Protein AF-A0A846G4R3-F1 (afdb_monomer_lite)

Radius of gyration: 13.59 Å; chains: 1; bounding box: 26×21×49 Å

pLDDT: mean 86.44, std 14.85, range [38.06, 97.44]

Foldseek 3Di:
DPDPPDFQVVLVVVLLVVVQVLLVDPVLRDDCVLQPDPPSVVCVLVSQVPPVLVSVCVSCVVPCVSSPCVDCVNSVCSRCVVVDD

Sequence (85 aa):
EEIEEYFPMEELIEILEEVNQEINDPHYQVGVSFFLRENIDEEIQDIWQMEIEPYLEEYFFAQPEKVDDFRWDKIQHRISSAINN

Structure (mmCIF, N/CA/C/O backbone):
data_AF-A0A846G4R3-F1
#
_entry.id   AF-A0A846G4R3-F1
#
loop_
_atom_site.group_PDB
_atom_site.id
_atom_site.type_symbol
_atom_site.label_atom_id
_atom_site.label_alt_id
_atom_site.label_comp_id
_atom_site.label_asym_id
_atom_site.label_entity_id
_atom_site.label_seq_id
_atom_site.pdbx_PDB_ins_code
_atom_site.Cartn_x
_atom_site.Cartn_y
_atom_site.Cartn_z
_atom_site.occupancy
_atom_site.B_iso_or_equiv
_atom_site.auth_seq_id
_atom_site.auth_comp_id
_atom_site.auth_asym_id
_atom_site.auth_atom_id
_atom_site.pdbx_PDB_model_num
ATOM 1 N N . GLU A 1 1 ? 7.498 -4.313 -33.300 1.00 43.88 1 GLU A N 1
ATOM 2 C CA . GLU A 1 1 ? 8.023 -3.400 -32.273 1.00 43.88 1 GLU A CA 1
ATOM 3 C C . GLU A 1 1 ? 7.742 -4.085 -30.952 1.00 43.88 1 GLU A C 1
ATOM 5 O O . GLU A 1 1 ? 6.593 -4.443 -30.726 1.00 43.88 1 GLU A O 1
ATOM 10 N N . GLU A 1 2 ? 8.783 -4.442 -30.201 1.00 47.41 2 GLU A N 1
ATOM 11 C CA . GLU A 1 2 ? 8.611 -4.886 -28.815 1.00 47.41 2 GLU A CA 1
ATOM 12 C C . GLU A 1 2 ? 8.210 -3.642 -28.026 1.00 47.41 2 GLU A C 1
ATOM 14 O O . GLU A 1 2 ? 8.925 -2.642 -28.044 1.00 47.41 2 GLU A O 1
ATOM 19 N N . ILE A 1 3 ? 7.014 -3.664 -27.445 1.00 56.53 3 ILE A N 1
ATOM 20 C CA . ILE A 1 3 ? 6.613 -2.660 -26.468 1.00 56.53 3 ILE A CA 1
ATOM 21 C C . ILE A 1 3 ? 7.380 -3.052 -25.206 1.00 56.53 3 ILE A C 1
ATOM 23 O O . ILE A 1 3 ? 7.144 -4.134 -24.676 1.00 56.53 3 ILE A O 1
ATOM 27 N N . GLU A 1 4 ? 8.348 -2.238 -24.788 1.00 54.94 4 GLU A N 1
ATOM 28 C CA . GLU A 1 4 ? 8.909 -2.343 -23.439 1.00 54.94 4 GLU A CA 1
ATOM 29 C C . GLU A 1 4 ? 7.743 -2.103 -22.470 1.00 54.94 4 GLU A C 1
ATOM 31 O O . GLU A 1 4 ? 7.234 -0.985 -22.376 1.00 54.94 4 GLU A O 1
ATOM 36 N N . GLU A 1 5 ? 7.256 -3.166 -21.824 1.00 61.66 5 GLU A N 1
ATOM 37 C CA . GLU A 1 5 ? 6.317 -3.057 -20.708 1.00 61.66 5 GLU A CA 1
ATOM 38 C C . GLU A 1 5 ? 7.032 -2.296 -19.592 1.00 61.66 5 GLU A C 1
ATOM 40 O O . GLU A 1 5 ? 7.905 -2.822 -18.904 1.00 61.66 5 GLU A O 1
ATOM 45 N N . TYR A 1 6 ? 6.718 -1.010 -19.465 1.00 69.62 6 TYR A N 1
ATOM 46 C CA . TYR A 1 6 ? 7.248 -0.193 -18.389 1.00 69.62 6 TYR A CA 1
ATOM 47 C C . TYR A 1 6 ? 6.500 -0.561 -17.111 1.00 69.62 6 TYR A C 1
ATOM 49 O O . TYR A 1 6 ? 5.270 -0.499 -17.072 1.00 69.62 6 TYR A O 1
ATOM 57 N N . PHE A 1 7 ? 7.232 -0.944 -16.066 1.00 76.75 7 PHE A N 1
ATOM 58 C CA . PHE A 1 7 ? 6.611 -1.188 -14.772 1.00 76.75 7 PHE A CA 1
ATOM 59 C C . PHE A 1 7 ? 5.931 0.108 -14.272 1.00 76.75 7 PHE A C 1
ATOM 61 O O . PHE A 1 7 ? 6.556 1.176 -14.329 1.00 76.75 7 PHE A O 1
ATOM 68 N N . PRO A 1 8 ? 4.677 0.037 -13.789 1.00 83.00 8 PRO A N 1
ATOM 69 C CA . PRO A 1 8 ? 3.859 1.178 -13.357 1.00 83.00 8 PRO A CA 1
ATOM 70 C C . PRO A 1 8 ? 4.362 1.767 -12.026 1.00 83.00 8 PRO A C 1
ATOM 72 O O . PRO A 1 8 ? 3.799 1.574 -10.946 1.00 83.00 8 PRO A O 1
ATOM 75 N N . MET A 1 9 ? 5.508 2.448 -12.098 1.00 85.00 9 MET A N 1
ATOM 76 C CA . MET A 1 9 ? 6.184 3.046 -10.946 1.00 85.00 9 MET A CA 1
ATOM 77 C C . MET A 1 9 ? 5.379 4.187 -10.320 1.00 85.00 9 MET A C 1
ATOM 79 O O . MET A 1 9 ? 5.466 4.383 -9.111 1.00 85.00 9 MET A O 1
ATOM 83 N N . GLU A 1 10 ? 4.629 4.947 -11.119 1.00 87.44 10 GLU A N 1
ATOM 84 C CA . GLU A 1 10 ? 3.832 6.078 -10.629 1.00 87.44 10 GLU A CA 1
ATOM 85 C C . GLU A 1 10 ? 2.708 5.576 -9.715 1.00 87.44 10 GLU A C 1
ATOM 87 O O . GLU A 1 10 ? 2.573 6.038 -8.584 1.00 87.44 10 GLU A O 1
ATOM 92 N N . GLU A 1 11 ? 1.999 4.535 -10.141 1.00 88.75 11 GLU A N 1
ATOM 93 C CA . GLU A 1 11 ? 0.929 3.889 -9.387 1.00 88.75 11 GLU A CA 1
ATOM 94 C C . GLU A 1 11 ? 1.448 3.276 -8.081 1.00 88.75 11 GLU A C 1
ATOM 96 O O . GLU A 1 11 ? 0.799 3.378 -7.038 1.00 88.75 11 GLU A O 1
ATOM 101 N N . LEU A 1 12 ? 2.636 2.661 -8.109 1.00 90.50 12 LEU A N 1
ATOM 102 C CA . LEU A 1 12 ? 3.270 2.134 -6.901 1.00 90.50 12 LEU A CA 1
ATOM 103 C C . LEU A 1 12 ? 3.601 3.252 -5.898 1.00 90.50 12 LEU A C 1
ATOM 105 O O . LEU A 1 12 ? 3.394 3.075 -4.696 1.00 90.50 12 LEU A O 1
ATOM 109 N N . ILE A 1 13 ? 4.101 4.396 -6.376 1.00 90.50 13 ILE A N 1
ATOM 110 C CA . ILE A 1 13 ? 4.401 5.557 -5.527 1.00 90.50 13 ILE A CA 1
ATOM 111 C C . ILE A 1 13 ? 3.117 6.095 -4.888 1.00 90.50 13 ILE A C 1
ATOM 113 O O . ILE A 1 13 ? 3.108 6.325 -3.681 1.00 90.50 13 ILE A O 1
ATOM 117 N N . GLU A 1 14 ? 2.032 6.233 -5.651 1.00 92.88 14 GLU A N 1
ATOM 118 C CA . GLU A 1 14 ? 0.739 6.692 -5.123 1.00 92.88 14 GLU A CA 1
ATOM 119 C C . GLU A 1 14 ? 0.212 5.768 -4.015 1.00 92.88 14 GLU A C 1
ATOM 121 O O . GLU A 1 14 ? -0.186 6.236 -2.947 1.00 92.88 14 GLU A O 1
ATOM 126 N N . ILE A 1 15 ? 0.277 4.446 -4.216 1.00 94.12 15 ILE A N 1
ATOM 127 C CA . ILE A 1 15 ? -0.131 3.469 -3.194 1.00 94.12 15 ILE A CA 1
ATOM 128 C C . ILE A 1 15 ? 0.736 3.610 -1.931 1.00 94.12 15 ILE A C 1
ATOM 130 O O . ILE A 1 15 ? 0.219 3.570 -0.815 1.00 94.12 15 ILE A O 1
ATOM 134 N N . LEU A 1 16 ? 2.050 3.798 -2.079 1.00 94.12 16 LEU A N 1
ATOM 135 C CA . LEU A 1 16 ? 2.965 4.019 -0.952 1.00 94.12 16 LEU A CA 1
ATOM 136 C C . LEU A 1 16 ? 2.665 5.306 -0.182 1.00 94.12 16 LEU A C 1
ATOM 138 O O . LEU A 1 16 ? 2.780 5.332 1.046 1.00 94.12 16 LEU A O 1
ATOM 142 N N . GLU A 1 17 ? 2.297 6.378 -0.880 1.00 94.56 17 GLU A N 1
ATOM 143 C CA . GLU A 1 17 ? 1.874 7.624 -0.246 1.00 94.56 17 GLU A CA 1
ATOM 144 C C . GLU A 1 17 ? 0.589 7.425 0.561 1.00 94.56 17 GLU A C 1
ATOM 146 O O . GLU A 1 17 ? 0.529 7.872 1.706 1.00 94.56 17 GLU A O 1
ATOM 151 N N . GLU A 1 18 ? -0.397 6.705 0.023 1.00 96.00 18 GLU A N 1
ATOM 152 C CA . GLU A 1 18 ? -1.639 6.367 0.729 1.00 96.00 18 GLU A CA 1
ATOM 153 C C . GLU A 1 18 ? -1.384 5.513 1.977 1.00 96.00 18 GLU A C 1
ATOM 155 O O . GLU A 1 18 ? -1.883 5.838 3.056 1.00 96.00 18 GLU A O 1
ATOM 160 N N . VAL A 1 19 ? -0.547 4.474 1.870 1.00 96.06 19 VAL A N 1
ATOM 161 C CA . VAL A 1 19 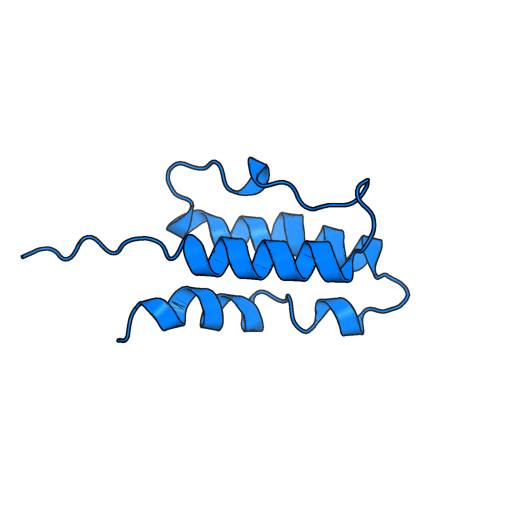? -0.142 3.649 3.021 1.00 96.06 19 VAL A CA 1
ATOM 162 C C . VAL A 1 19 ? 0.478 4.524 4.112 1.00 96.06 19 VAL A C 1
ATOM 164 O O . VAL A 1 19 ? 0.089 4.459 5.279 1.00 96.06 19 VAL A O 1
ATOM 167 N N . ASN A 1 20 ? 1.420 5.393 3.743 1.00 96.19 20 ASN A N 1
ATOM 168 C CA . ASN A 1 20 ? 2.103 6.266 4.696 1.00 96.19 20 ASN A CA 1
ATOM 169 C C . ASN A 1 20 ? 1.185 7.347 5.293 1.00 96.19 20 ASN A C 1
ATOM 171 O O . ASN A 1 20 ? 1.403 7.771 6.433 1.00 96.19 20 ASN A O 1
ATOM 175 N N . GLN A 1 21 ? 0.157 7.779 4.559 1.00 96.38 21 GLN A N 1
ATOM 176 C CA . GLN A 1 21 ? -0.895 8.659 5.072 1.00 96.38 21 GLN A CA 1
ATOM 177 C C . GLN A 1 21 ? -1.797 7.942 6.080 1.00 96.38 21 GLN A C 1
ATOM 179 O O . GLN A 1 21 ? -2.128 8.536 7.104 1.00 96.38 21 GLN A O 1
ATOM 184 N N . GLU A 1 22 ? -2.151 6.676 5.846 1.00 96.44 22 GLU A N 1
ATOM 185 C CA . GLU A 1 22 ? -2.955 5.884 6.786 1.00 96.44 22 GLU A CA 1
ATOM 186 C C . GLU A 1 22 ? -2.202 5.545 8.077 1.00 96.44 22 GLU A C 1
ATOM 188 O O . GLU A 1 22 ? -2.801 5.532 9.159 1.00 96.44 22 GLU A O 1
ATOM 193 N N . ILE A 1 23 ? -0.887 5.320 7.984 1.00 96.00 23 ILE A N 1
ATOM 194 C CA . ILE A 1 23 ? -0.004 5.159 9.149 1.00 96.00 23 ILE A CA 1
ATOM 195 C C . ILE A 1 23 ? 0.044 6.464 9.957 1.00 96.00 23 ILE A C 1
ATOM 197 O O . ILE A 1 23 ? -0.055 6.436 11.181 1.00 96.00 23 ILE A O 1
ATOM 201 N N . ASN A 1 24 ? 0.152 7.619 9.288 1.00 94.75 24 ASN A N 1
ATOM 202 C CA . ASN A 1 24 ? 0.150 8.952 9.909 1.00 94.75 24 ASN A CA 1
ATOM 203 C C . ASN A 1 24 ? 1.179 9.129 11.054 1.00 94.75 24 ASN A C 1
ATOM 205 O O . ASN A 1 24 ? 0.994 9.937 11.966 1.00 94.75 24 ASN A O 1
ATOM 209 N N . ASP A 1 25 ? 2.282 8.380 11.005 1.00 94.31 25 ASP A N 1
ATOM 210 C CA . ASP A 1 25 ? 3.410 8.483 11.930 1.00 94.31 25 ASP A CA 1
ATOM 211 C C . ASP A 1 25 ? 4.731 8.395 11.141 1.00 94.31 25 ASP A C 1
ATOM 213 O O . ASP A 1 25 ? 5.044 7.341 10.580 1.00 94.31 25 ASP A O 1
ATOM 217 N N . PRO A 1 26 ? 5.538 9.474 11.097 1.00 91.56 26 PRO A N 1
ATOM 218 C CA . PRO A 1 26 ? 6.808 9.503 10.369 1.00 91.56 26 PRO A CA 1
ATOM 219 C C . PRO A 1 26 ? 7.818 8.424 10.783 1.00 91.56 26 PRO A C 1
ATOM 221 O O . PRO A 1 26 ? 8.716 8.106 10.007 1.00 91.56 26 PRO A O 1
ATOM 224 N N . HIS A 1 27 ? 7.723 7.878 11.998 1.00 92.81 27 HIS A N 1
ATOM 225 C CA . HIS A 1 27 ? 8.642 6.845 12.481 1.00 92.81 27 HIS A CA 1
ATOM 226 C C . HIS A 1 27 ? 8.297 5.436 11.990 1.00 92.81 27 HIS A C 1
ATOM 228 O O . HIS A 1 27 ? 9.139 4.545 12.090 1.00 92.81 27 HIS A O 1
ATOM 234 N N . TYR A 1 28 ? 7.092 5.253 11.454 1.00 93.81 28 TYR A N 1
ATOM 235 C CA . TYR A 1 28 ? 6.561 3.973 10.987 1.00 93.81 28 TYR A CA 1
ATOM 236 C C . TYR A 1 28 ? 6.258 3.997 9.484 1.00 93.81 28 TYR A C 1
ATOM 238 O O . TYR A 1 28 ? 5.532 3.158 8.973 1.00 93.81 28 TYR A O 1
ATOM 246 N N . GLN A 1 29 ? 6.795 4.967 8.744 1.00 94.12 29 GLN A N 1
ATOM 247 C CA . GLN A 1 29 ? 6.587 5.000 7.302 1.00 94.12 29 GLN A CA 1
ATOM 248 C C . GLN A 1 29 ? 7.278 3.821 6.609 1.00 94.12 29 GLN A C 1
ATOM 250 O O . GLN A 1 29 ? 8.435 3.495 6.889 1.00 94.12 29 GLN A O 1
ATOM 255 N N . VAL A 1 30 ? 6.579 3.233 5.642 1.00 92.69 30 VAL A N 1
ATOM 256 C CA . VAL A 1 30 ? 7.149 2.293 4.682 1.00 92.69 30 VAL A CA 1
ATOM 257 C C . VAL A 1 30 ? 8.063 3.074 3.742 1.00 92.69 30 VAL A C 1
ATOM 259 O O . VAL A 1 30 ? 7.632 3.968 3.010 1.00 92.69 30 VAL A O 1
ATOM 262 N N . GLY A 1 31 ? 9.354 2.748 3.783 1.00 87.62 31 GLY A N 1
ATOM 263 C CA . GLY A 1 31 ? 10.368 3.394 2.959 1.00 87.62 31 GLY A CA 1
ATOM 264 C C . GLY A 1 31 ? 10.432 2.839 1.535 1.00 87.62 31 GLY A C 1
ATOM 265 O O . GLY A 1 31 ? 10.2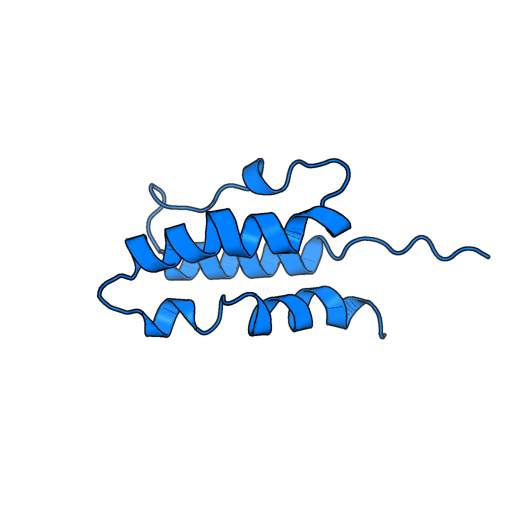27 1.654 1.296 1.00 87.62 31 GLY A O 1
ATOM 266 N N . VAL A 1 32 ? 10.854 3.674 0.585 1.00 83.06 32 VAL A N 1
ATOM 267 C CA . VAL A 1 32 ? 11.061 3.274 -0.823 1.00 83.06 32 VAL A CA 1
ATOM 268 C C . VAL A 1 32 ? 12.143 2.200 -1.016 1.00 83.06 32 VAL A C 1
ATOM 270 O O . VAL A 1 32 ? 12.225 1.588 -2.075 1.00 83.06 32 VAL A O 1
ATOM 273 N N . SER A 1 33 ? 12.976 1.941 -0.001 1.00 84.25 33 SER A N 1
ATOM 274 C CA . SER A 1 33 ? 14.071 0.965 -0.067 1.00 84.25 33 SER A CA 1
ATOM 275 C C . SER A 1 33 ? 13.613 -0.470 -0.321 1.00 84.25 33 SER A C 1
ATOM 277 O O . SER A 1 33 ? 14.390 -1.238 -0.879 1.00 84.25 33 SER A O 1
ATOM 279 N N . PHE A 1 34 ? 12.379 -0.829 0.052 1.00 80.44 34 PHE A N 1
ATOM 280 C CA . PHE A 1 34 ? 11.808 -2.145 -0.262 1.00 80.44 34 PHE A CA 1
ATOM 281 C C . PHE A 1 34 ? 11.722 -2.395 -1.776 1.00 80.44 34 PHE A C 1
ATOM 283 O O . PHE A 1 34 ? 11.833 -3.536 -2.210 1.00 80.44 34 PHE A O 1
ATOM 290 N N . PHE A 1 35 ? 11.611 -1.326 -2.571 1.00 83.44 35 PHE A N 1
ATOM 291 C CA . PHE A 1 35 ? 11.324 -1.376 -4.006 1.00 83.44 35 PHE A CA 1
ATOM 292 C C . PHE A 1 35 ? 12.551 -1.074 -4.883 1.00 83.44 35 PHE A C 1
ATOM 294 O O . PHE A 1 35 ? 12.443 -1.008 -6.102 1.00 83.44 35 PHE A O 1
ATOM 301 N N . LEU A 1 36 ? 13.739 -0.902 -4.288 1.00 82.94 36 LEU A N 1
ATOM 302 C CA . LEU A 1 36 ? 14.995 -0.691 -5.022 1.00 82.94 36 LEU A CA 1
ATOM 303 C C . LEU A 1 36 ? 15.568 -2.030 -5.523 1.00 82.94 36 LEU A C 1
ATOM 305 O O . LEU A 1 36 ? 16.628 -2.474 -5.072 1.00 82.94 36 LEU A O 1
ATOM 309 N N . ARG A 1 37 ? 14.842 -2.690 -6.431 1.00 82.06 37 ARG A N 1
ATOM 310 C CA . ARG A 1 37 ? 15.181 -3.992 -7.031 1.00 82.06 37 ARG A CA 1
ATOM 311 C C . ARG A 1 37 ? 15.284 -3.869 -8.549 1.00 82.06 37 ARG A C 1
ATOM 313 O O . ARG A 1 37 ? 14.573 -3.069 -9.144 1.00 82.06 37 ARG A O 1
ATOM 320 N N . GLU A 1 38 ? 16.168 -4.658 -9.162 1.00 80.62 38 GLU A N 1
ATOM 321 C CA . GLU A 1 38 ? 16.322 -4.681 -10.628 1.00 80.62 38 GLU A CA 1
ATOM 322 C C . GLU A 1 38 ? 15.093 -5.294 -11.321 1.00 80.62 38 GLU A C 1
ATOM 324 O O . GLU A 1 38 ? 14.703 -4.800 -12.373 1.00 80.62 38 GLU A O 1
ATOM 329 N N . ASN A 1 39 ? 14.445 -6.280 -10.686 1.00 84.81 39 ASN A N 1
ATOM 330 C CA . ASN A 1 39 ? 13.267 -6.991 -11.202 1.00 84.81 39 ASN A CA 1
ATOM 331 C C . ASN A 1 39 ? 12.039 -6.729 -10.317 1.00 84.81 39 ASN A C 1
ATOM 333 O O . ASN A 1 39 ? 11.429 -7.648 -9.764 1.00 84.81 39 ASN A O 1
ATOM 337 N N . ILE A 1 40 ? 11.725 -5.453 -10.079 1.00 86.50 40 ILE A N 1
ATOM 338 C CA . ILE A 1 40 ? 10.612 -5.090 -9.191 1.00 86.50 40 ILE A CA 1
ATOM 339 C C . ILE A 1 40 ? 9.260 -5.593 -9.712 1.00 86.50 40 ILE A C 1
ATOM 341 O O . ILE A 1 40 ? 8.381 -5.919 -8.928 1.00 86.50 40 ILE A O 1
ATOM 345 N N . ASP A 1 41 ? 9.115 -5.711 -11.023 1.00 84.38 41 ASP A N 1
ATOM 346 C CA . ASP A 1 41 ? 7.973 -6.297 -11.715 1.00 84.38 41 ASP A CA 1
ATOM 347 C C . ASP A 1 41 ? 7.714 -7.760 -11.339 1.00 84.38 41 ASP A C 1
ATOM 349 O O . ASP A 1 41 ? 6.559 -8.154 -11.168 1.00 84.38 41 ASP A O 1
ATOM 353 N N . GLU A 1 42 ? 8.773 -8.545 -11.146 1.00 87.56 42 GLU A N 1
ATOM 354 C CA . GLU A 1 42 ? 8.680 -9.944 -10.721 1.00 87.56 42 GLU A CA 1
ATOM 355 C C . GLU A 1 42 ? 8.542 -10.074 -9.196 1.00 87.56 42 GLU A C 1
ATOM 357 O O . GLU A 1 42 ? 7.854 -10.969 -8.706 1.00 87.56 42 GLU A O 1
ATOM 362 N N . GLU A 1 43 ? 9.181 -9.180 -8.435 1.00 90.88 43 GLU A N 1
ATOM 363 C CA . GLU A 1 43 ? 9.283 -9.280 -6.973 1.00 90.88 43 GLU A CA 1
ATOM 364 C C . GLU A 1 43 ? 8.183 -8.528 -6.209 1.00 90.88 43 GLU A C 1
ATOM 366 O O . GLU A 1 43 ? 8.001 -8.772 -5.015 1.00 90.88 43 GLU A O 1
ATOM 371 N N . ILE A 1 44 ? 7.442 -7.611 -6.846 1.00 91.25 44 ILE A N 1
ATOM 372 C CA . ILE A 1 44 ? 6.496 -6.725 -6.147 1.00 91.25 44 ILE A CA 1
ATOM 373 C C . ILE A 1 44 ? 5.442 -7.500 -5.356 1.00 91.25 44 ILE A C 1
ATOM 375 O O . ILE A 1 44 ? 5.123 -7.112 -4.234 1.00 91.25 44 ILE A O 1
ATOM 379 N N . GLN A 1 45 ? 4.936 -8.608 -5.903 1.00 93.81 45 GLN A N 1
ATOM 380 C CA . GLN A 1 45 ? 3.966 -9.447 -5.208 1.00 93.81 45 GLN A CA 1
ATOM 381 C C . GLN A 1 45 ? 4.559 -10.005 -3.912 1.00 93.81 45 GLN A C 1
ATOM 383 O O . GLN A 1 45 ? 3.944 -9.892 -2.852 1.00 93.81 45 GLN A O 1
ATOM 388 N N . ASP A 1 46 ? 5.753 -10.589 -3.997 1.00 94.38 46 ASP A N 1
ATOM 389 C CA . ASP A 1 46 ? 6.415 -11.217 -2.858 1.00 94.38 46 ASP A CA 1
ATOM 390 C C . ASP A 1 46 ? 6.780 -10.169 -1.804 1.00 94.38 46 ASP A C 1
ATOM 392 O O . ASP A 1 46 ? 6.481 -10.356 -0.627 1.00 94.38 46 ASP A O 1
ATOM 396 N N . ILE A 1 47 ? 7.332 -9.022 -2.216 1.00 93.12 47 ILE A N 1
ATOM 397 C CA . ILE A 1 47 ? 7.611 -7.890 -1.319 1.00 93.12 47 ILE A CA 1
ATOM 398 C C . ILE A 1 47 ? 6.334 -7.475 -0.588 1.00 93.12 47 ILE A C 1
ATOM 400 O O . ILE A 1 47 ? 6.338 -7.293 0.631 1.00 93.12 47 ILE A O 1
ATOM 404 N N . TRP A 1 48 ? 5.226 -7.344 -1.315 1.00 95.31 48 TRP A N 1
ATOM 405 C CA . TRP A 1 48 ? 3.984 -6.887 -0.718 1.00 95.31 48 TRP A CA 1
ATOM 406 C C . TRP A 1 48 ? 3.418 -7.895 0.281 1.00 95.31 48 TRP A C 1
ATOM 408 O O . TRP A 1 48 ? 3.114 -7.531 1.413 1.00 95.31 48 TRP A O 1
ATOM 418 N N . GLN A 1 49 ? 3.324 -9.169 -0.099 1.00 96.44 49 GLN A N 1
ATOM 419 C CA . GLN A 1 49 ? 2.713 -10.204 0.737 1.00 96.44 49 GLN A CA 1
ATOM 420 C C . GLN A 1 49 ? 3.605 -10.647 1.905 1.00 96.44 49 GLN A C 1
ATOM 422 O O . GLN A 1 49 ? 3.087 -11.096 2.927 1.00 96.44 49 GLN A O 1
ATOM 427 N N . MET A 1 50 ? 4.931 -10.558 1.764 1.00 95.38 50 MET A N 1
ATOM 428 C CA . MET A 1 50 ? 5.880 -11.054 2.767 1.00 95.38 50 MET A CA 1
ATOM 429 C C . MET A 1 50 ? 6.424 -9.967 3.693 1.00 95.38 50 MET A C 1
ATOM 431 O O . MET A 1 50 ? 6.776 -10.283 4.827 1.00 95.38 50 MET A O 1
ATOM 435 N N . GLU A 1 51 ? 6.492 -8.713 3.242 1.00 94.31 51 GLU A N 1
ATOM 436 C CA . GLU A 1 51 ? 7.051 -7.608 4.030 1.00 94.31 51 GLU A CA 1
ATOM 437 C C . GLU A 1 51 ? 5.977 -6.572 4.376 1.00 94.31 51 GLU A C 1
ATOM 439 O O . GLU A 1 51 ? 5.757 -6.278 5.551 1.00 94.31 51 GLU A O 1
ATOM 444 N N . ILE A 1 52 ? 5.275 -6.036 3.369 1.00 95.31 52 ILE A N 1
ATOM 445 C CA . ILE A 1 52 ? 4.364 -4.898 3.565 1.00 95.31 52 ILE A CA 1
ATOM 446 C C . ILE A 1 52 ? 3.089 -5.313 4.303 1.00 95.31 52 ILE A C 1
ATOM 448 O O . ILE A 1 52 ? 2.749 -4.708 5.315 1.00 95.31 52 ILE A O 1
ATOM 452 N N . GLU A 1 53 ? 2.388 -6.351 3.849 1.00 96.69 53 GLU A N 1
ATOM 453 C CA . GLU A 1 53 ? 1.153 -6.806 4.494 1.00 96.69 53 GLU A CA 1
ATOM 454 C C . GLU A 1 53 ? 1.363 -7.210 5.960 1.00 96.69 53 GLU A C 1
ATOM 456 O O . GLU A 1 53 ? 0.639 -6.677 6.803 1.00 96.69 53 GLU A O 1
ATOM 461 N N . PRO A 1 54 ? 2.352 -8.057 6.320 1.00 96.69 54 PRO A N 1
ATOM 462 C CA . PRO A 1 54 ? 2.589 -8.405 7.720 1.00 96.69 54 PRO A CA 1
ATOM 463 C C . PRO A 1 54 ? 2.935 -7.185 8.577 1.00 96.69 54 PRO A C 1
ATOM 465 O O . PRO A 1 54 ? 2.498 -7.088 9.724 1.00 96.69 54 PRO A O 1
ATOM 468 N N . TYR A 1 55 ? 3.676 -6.225 8.015 1.00 96.12 55 TYR A N 1
ATOM 469 C CA . TYR A 1 55 ? 3.983 -4.973 8.695 1.00 96.12 55 TYR A CA 1
ATOM 470 C C . TYR A 1 55 ? 2.721 -4.156 9.001 1.00 96.12 55 TYR A C 1
ATOM 472 O O . TYR A 1 55 ? 2.538 -3.689 10.127 1.00 96.12 55 TYR A O 1
ATOM 480 N N . LEU A 1 56 ? 1.825 -4.012 8.021 1.00 96.81 56 LEU A N 1
ATOM 481 C CA . LEU A 1 56 ? 0.559 -3.302 8.203 1.00 96.81 56 LEU A CA 1
ATOM 482 C C . LEU A 1 56 ? -0.377 -4.041 9.165 1.00 96.81 56 LEU A C 1
ATOM 484 O O . LEU A 1 56 ? -1.038 -3.395 9.972 1.00 96.81 56 LEU A O 1
ATOM 488 N N . GLU A 1 57 ? -0.414 -5.374 9.131 1.00 97.44 57 GLU A N 1
ATOM 489 C CA . GLU A 1 57 ? -1.170 -6.187 10.092 1.00 97.44 57 GLU A CA 1
ATOM 490 C C . GLU A 1 57 ? -0.682 -5.993 11.530 1.00 97.44 57 GLU A C 1
ATOM 492 O O . GLU A 1 57 ? -1.497 -5.880 12.448 1.00 97.44 57 GLU A O 1
ATOM 497 N N . GLU A 1 58 ? 0.635 -5.935 11.740 1.00 97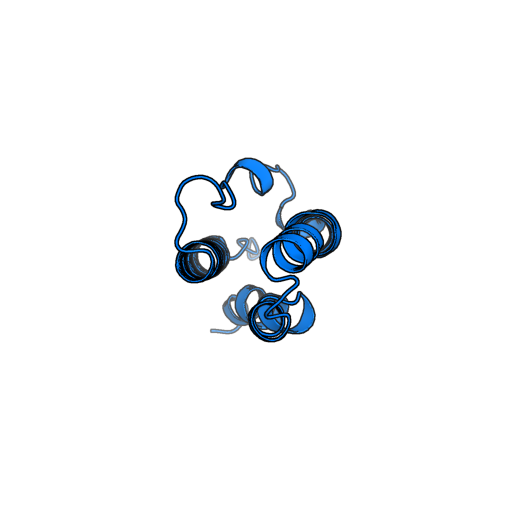.38 58 GLU A N 1
ATOM 498 C CA . GLU A 1 58 ? 1.217 -5.671 13.055 1.00 97.38 58 GLU A CA 1
ATOM 499 C C . GLU A 1 58 ? 0.920 -4.238 13.512 1.00 97.38 58 GLU A C 1
ATOM 501 O O . GLU A 1 58 ? 0.484 -4.025 14.647 1.00 97.38 58 GLU A O 1
ATOM 506 N N . TYR A 1 59 ? 1.095 -3.256 12.625 1.00 96.62 59 TYR A N 1
ATOM 507 C CA . TYR A 1 59 ? 0.850 -1.850 12.937 1.00 96.62 59 TYR A CA 1
ATOM 508 C C . TYR A 1 59 ? -0.633 -1.577 13.244 1.00 96.62 59 TYR A C 1
ATOM 510 O O . TYR A 1 59 ? -0.971 -0.952 14.253 1.00 96.62 59 TYR A O 1
ATOM 518 N N . PHE A 1 60 ? -1.535 -2.098 12.411 1.00 96.62 60 PHE A N 1
ATOM 519 C CA . PHE A 1 60 ? -2.983 -1.936 12.527 1.00 96.62 60 PHE A CA 1
ATOM 520 C C . PHE A 1 60 ? -3.669 -3.112 13.231 1.00 96.62 60 PHE A C 1
ATOM 522 O O . PHE A 1 60 ? -4.853 -3.350 13.003 1.00 96.62 60 PHE A O 1
ATOM 529 N N . PHE A 1 61 ? -2.997 -3.821 14.146 1.00 96.31 61 PHE A N 1
ATOM 530 C CA . PHE A 1 61 ? -3.572 -5.004 14.812 1.00 96.31 61 PHE A CA 1
ATOM 531 C C . PHE A 1 61 ? -4.942 -4.749 15.479 1.00 96.31 61 PHE A C 1
ATOM 533 O O . PHE A 1 61 ? -5.753 -5.663 15.630 1.00 96.31 61 PHE A O 1
ATOM 540 N N . ALA A 1 62 ? -5.200 -3.508 15.912 1.00 97.00 62 ALA A N 1
ATOM 541 C CA . ALA A 1 62 ? -6.455 -3.086 16.536 1.00 97.00 62 ALA A CA 1
ATOM 542 C C . ALA A 1 62 ? -7.522 -2.588 15.538 1.00 97.00 62 ALA A C 1
ATOM 544 O O . ALA A 1 62 ? -8.662 -2.375 15.946 1.00 97.00 62 ALA A O 1
ATOM 545 N N . GLN A 1 63 ? -7.145 -2.367 14.277 1.00 95.62 63 GLN A N 1
ATOM 546 C CA . GLN A 1 63 ? -7.968 -1.836 13.181 1.00 95.62 63 GLN A CA 1
ATOM 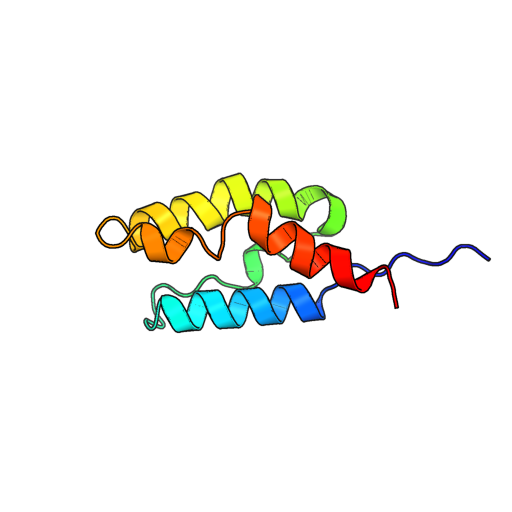547 C C . GLN A 1 63 ? -7.655 -2.594 11.870 1.00 95.62 63 GLN A C 1
ATOM 549 O O . GLN A 1 63 ? -7.184 -1.983 10.906 1.00 95.62 63 GLN A O 1
ATOM 554 N N . PRO A 1 64 ? -7.847 -3.928 11.824 1.00 93.62 64 PRO A N 1
ATOM 555 C CA . PRO A 1 64 ? -7.469 -4.749 10.670 1.00 93.62 64 PRO A CA 1
ATOM 556 C C . PRO A 1 64 ? -8.159 -4.321 9.368 1.00 93.62 64 PRO A C 1
ATOM 558 O O . PRO A 1 64 ? -7.596 -4.515 8.295 1.00 93.62 64 PRO A O 1
ATOM 561 N N . GLU A 1 65 ? -9.327 -3.680 9.454 1.00 95.62 65 GLU A N 1
ATOM 562 C CA . GLU A 1 65 ? -10.053 -3.126 8.311 1.00 95.62 65 GLU A CA 1
ATOM 563 C C . GLU A 1 65 ? -9.247 -2.085 7.523 1.00 95.62 65 GLU A C 1
ATOM 565 O O . GLU A 1 65 ? -9.468 -1.922 6.329 1.00 95.62 65 GLU A O 1
ATOM 570 N N . LYS A 1 66 ? -8.280 -1.406 8.158 1.00 94.25 66 LYS A N 1
ATOM 571 C CA . LYS A 1 66 ? -7.385 -0.462 7.471 1.00 94.25 66 LYS A CA 1
ATOM 572 C C . LYS A 1 66 ? -6.414 -1.155 6.518 1.00 94.25 66 LYS A C 1
ATOM 574 O O . LYS A 1 66 ? -5.892 -0.512 5.618 1.00 94.25 66 LYS A O 1
ATOM 579 N N . VAL A 1 67 ? -6.149 -2.447 6.720 1.00 96.62 67 VAL A N 1
ATOM 580 C CA . VAL A 1 67 ? -5.240 -3.229 5.870 1.00 96.62 67 VAL A CA 1
ATOM 581 C C . VAL A 1 67 ? -5.962 -3.750 4.627 1.00 96.62 67 VAL A C 1
ATOM 583 O O . VAL A 1 67 ? -5.318 -3.980 3.608 1.00 96.62 67 VAL A O 1
ATOM 586 N N . ASP A 1 68 ? -7.288 -3.914 4.684 1.00 95.56 68 ASP A N 1
ATOM 587 C CA . ASP A 1 68 ? -8.081 -4.550 3.624 1.00 95.56 68 ASP A CA 1
ATOM 588 C C . ASP A 1 68 ? -7.933 -3.848 2.264 1.00 95.56 68 ASP A C 1
ATOM 590 O O . ASP A 1 68 ? -7.839 -4.521 1.236 1.00 95.56 68 ASP A O 1
ATOM 594 N N . ASP A 1 69 ? -7.841 -2.515 2.252 1.00 93.44 69 ASP A N 1
ATOM 595 C CA . ASP A 1 69 ? -7.658 -1.719 1.030 1.00 93.44 69 ASP A CA 1
ATOM 596 C C . ASP A 1 69 ? -6.243 -1.840 0.434 1.00 93.44 69 ASP A C 1
ATOM 598 O O . ASP A 1 69 ? -6.044 -1.603 -0.761 1.00 93.44 69 ASP A O 1
ATOM 602 N N . PHE A 1 70 ? -5.268 -2.265 1.242 1.00 95.81 70 PHE A N 1
ATOM 603 C CA . PHE A 1 70 ? -3.865 -2.416 0.853 1.00 95.81 70 PHE A CA 1
ATOM 604 C C . PHE A 1 70 ? -3.453 -3.869 0.633 1.00 95.81 70 PHE A C 1
ATOM 606 O O . PHE A 1 70 ? -2.270 -4.141 0.456 1.00 95.81 70 PHE A O 1
ATOM 613 N N . ARG A 1 71 ? -4.385 -4.822 0.623 1.00 96.62 71 ARG A N 1
ATOM 614 C CA . ARG A 1 71 ? -4.062 -6.215 0.301 1.00 96.62 71 ARG A CA 1
ATOM 615 C C . ARG A 1 71 ? -3.643 -6.370 -1.155 1.00 96.62 71 ARG A C 1
ATOM 617 O O . ARG A 1 71 ? -4.120 -5.653 -2.038 1.00 96.62 71 ARG A O 1
ATOM 624 N N . TRP A 1 72 ? -2.787 -7.353 -1.426 1.00 95.44 72 TRP A N 1
ATOM 625 C CA . TRP A 1 72 ? -2.291 -7.645 -2.767 1.00 95.44 72 TRP A CA 1
ATOM 626 C C . TRP A 1 72 ? -3.421 -7.861 -3.780 1.00 95.44 72 TRP A C 1
ATOM 628 O O . TRP A 1 72 ? -3.324 -7.404 -4.917 1.00 95.44 72 TRP A O 1
ATOM 638 N N . ASP A 1 73 ? -4.526 -8.508 -3.392 1.00 93.94 73 ASP A N 1
ATOM 639 C CA . ASP A 1 73 ? -5.700 -8.697 -4.259 1.00 93.94 73 ASP A CA 1
ATOM 640 C C . ASP A 1 73 ? -6.361 -7.376 -4.681 1.00 93.94 73 ASP A C 1
ATO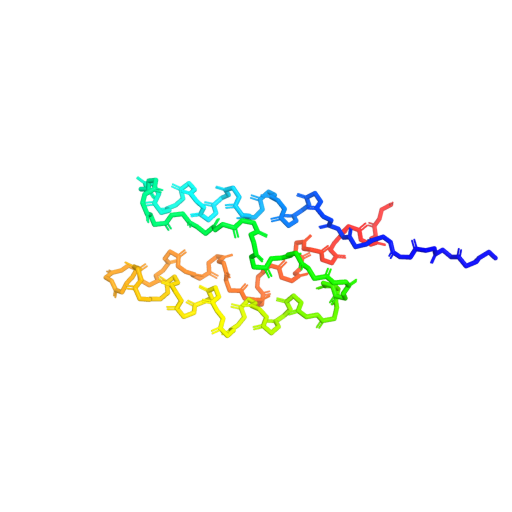M 642 O O . ASP A 1 73 ? -6.983 -7.319 -5.739 1.00 93.94 73 ASP A O 1
ATOM 646 N N . LYS A 1 74 ? -6.199 -6.300 -3.904 1.00 93.50 74 LYS A N 1
ATOM 647 C CA . LYS A 1 74 ? -6.679 -4.954 -4.244 1.00 93.50 74 LYS A CA 1
ATOM 648 C C . LYS A 1 74 ? -5.656 -4.173 -5.044 1.00 93.50 74 LYS A C 1
ATOM 650 O O . LYS A 1 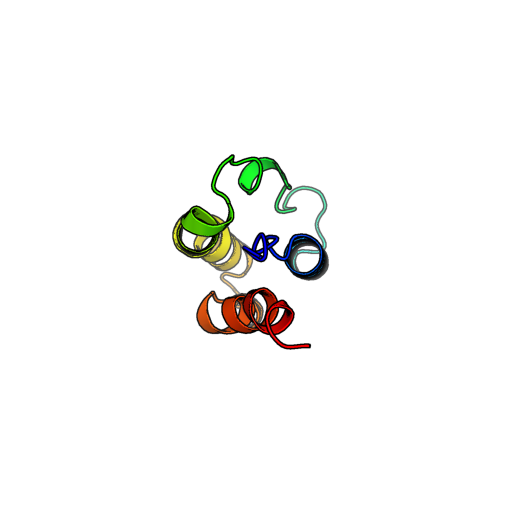74 ? -5.978 -3.640 -6.108 1.00 93.50 74 LYS A O 1
ATOM 655 N N . ILE A 1 75 ? -4.425 -4.109 -4.548 1.00 93.44 75 ILE A N 1
ATOM 656 C CA . ILE A 1 75 ? -3.418 -3.219 -5.121 1.00 93.44 75 ILE A CA 1
ATOM 657 C C . ILE A 1 75 ? -2.879 -3.722 -6.464 1.00 93.44 75 ILE A C 1
ATOM 659 O O . ILE A 1 75 ? -2.596 -2.902 -7.335 1.00 93.44 75 ILE A O 1
ATOM 663 N N . GLN A 1 76 ? -2.844 -5.041 -6.708 1.00 91.62 76 GLN A N 1
ATOM 664 C CA . GLN A 1 76 ? -2.380 -5.593 -7.988 1.00 91.62 76 GLN A CA 1
ATOM 665 C C . GLN A 1 76 ? -3.207 -5.081 -9.170 1.00 91.62 76 GLN A C 1
ATOM 667 O O . GLN A 1 76 ? -2.684 -4.885 -10.264 1.00 91.62 76 GLN A O 1
ATOM 672 N N . HIS A 1 77 ? -4.502 -4.829 -8.951 1.00 89.31 77 HIS A N 1
ATOM 673 C CA . HIS A 1 77 ? -5.380 -4.285 -9.976 1.00 89.31 77 HIS A CA 1
ATOM 674 C C . HIS A 1 77 ? -5.073 -2.821 -10.262 1.00 89.31 77 HIS A C 1
ATOM 676 O O . HIS A 1 77 ? -5.211 -2.405 -11.405 1.00 89.31 77 HIS A O 1
ATOM 682 N N . ARG A 1 78 ? -4.631 -2.049 -9.267 1.00 88.44 78 ARG A N 1
ATOM 683 C CA . ARG A 1 78 ? -4.233 -0.645 -9.441 1.00 88.44 78 ARG A CA 1
ATOM 684 C C . ARG A 1 78 ? -2.919 -0.538 -10.210 1.00 88.44 78 ARG A C 1
ATOM 686 O O . ARG A 1 78 ? -2.849 0.227 -11.158 1.00 88.44 78 ARG A O 1
ATOM 693 N N . ILE A 1 79 ? -1.956 -1.393 -9.869 1.00 84.06 79 ILE A N 1
ATOM 694 C CA . ILE A 1 79 ? -0.669 -1.526 -10.564 1.00 84.06 79 ILE A CA 1
ATOM 695 C C . ILE A 1 79 ? -0.907 -1.995 -12.015 1.00 84.06 79 ILE A C 1
ATOM 697 O O . ILE A 1 79 ? -0.509 -1.335 -12.965 1.00 84.06 79 ILE A O 1
ATOM 701 N N . SER A 1 80 ? -1.659 -3.080 -12.226 1.00 70.31 80 SER A N 1
ATOM 702 C CA . SER A 1 80 ? -1.862 -3.664 -13.568 1.00 70.31 80 SER A CA 1
ATOM 703 C C . SER A 1 80 ? -2.806 -2.868 -14.482 1.00 70.31 80 SER A C 1
ATOM 705 O O . SER A 1 80 ? -2.787 -3.060 -15.698 1.00 70.31 80 SER A O 1
ATOM 707 N N . SER A 1 81 ? -3.669 -1.997 -13.939 1.00 55.97 81 SER A N 1
ATOM 708 C CA . SER A 1 81 ? -4.631 -1.229 -14.754 1.00 55.97 81 SER A CA 1
ATOM 709 C C . SER A 1 81 ? -3.966 -0.186 -15.657 1.00 55.97 81 SER A C 1
ATOM 711 O O . SER A 1 81 ? -4.590 0.236 -16.629 1.00 55.97 81 SER A O 1
ATOM 713 N N . ALA A 1 82 ? -2.704 0.170 -15.408 1.00 49.94 82 ALA A N 1
ATOM 714 C CA . ALA A 1 82 ? -1.917 1.057 -16.265 1.00 49.94 82 ALA A CA 1
ATOM 715 C C . ALA A 1 82 ? -1.550 0.436 -17.632 1.00 49.94 82 ALA A C 1
ATOM 717 O O . ALA A 1 82 ? -1.167 1.147 -18.555 1.00 49.94 82 ALA A O 1
ATOM 718 N N . ILE A 1 83 ? -1.713 -0.885 -17.799 1.00 48.09 83 ILE A N 1
ATOM 719 C CA . ILE A 1 83 ? -1.345 -1.618 -19.026 1.00 48.09 83 ILE A CA 1
ATOM 720 C C . ILE A 1 83 ? -2.447 -1.525 -20.111 1.00 48.09 83 ILE A C 1
ATOM 722 O O . ILE A 1 83 ? -2.229 -1.897 -21.261 1.00 48.09 83 ILE A O 1
ATOM 726 N N . ASN A 1 84 ? -3.632 -0.983 -19.796 1.00 39.50 84 ASN A N 1
ATOM 727 C CA . ASN A 1 84 ? -4.731 -0.817 -20.757 1.00 39.50 84 ASN A CA 1
ATOM 728 C C . ASN A 1 84 ? -5.261 0.627 -20.809 1.00 39.50 84 ASN A C 1
ATOM 730 O O . ASN A 1 84 ? -6.383 0.880 -20.362 1.00 39.50 84 ASN A O 1
ATOM 734 N N . ASN A 1 85 ? -4.506 1.566 -21.389 1.00 38.06 85 ASN A N 1
ATOM 735 C CA . ASN A 1 85 ? -5.095 2.778 -21.979 1.00 38.06 85 ASN A CA 1
ATOM 736 C C . ASN A 1 85 ? -4.238 3.373 -23.101 1.00 38.06 85 ASN A C 1
ATOM 738 O O . ASN A 1 85 ? -3.049 3.653 -22.847 1.00 38.06 85 ASN A O 1
#

Secondary structure (DSSP, 8-state):
--------HHHHHHHHHHHHHHH--GGGPPPGGGG--TTHHHHHHHHIIIIIHHHHHHHTTT-THHHHTTSHHHHHHHHHGGG--